Protein AF-A0AAU9LVL0-F1 (afdb_monomer_lite)

Foldseek 3Di:
DPPPPDDPPDDDPLVCVLPVVLVVVLVVLLVVLVVVLVVCVVQLEADPCSLVSLVVSLVSLVCSLPDPSLVVVPDPCNVVVVVVSVVSNVSSVVSNVSSVVSNVVSVVVVRHYD

pLDDT: mean 86.16, std 11.04, range [46.53, 96.75]

Sequence (114 aa):
MKECLGSPLQPSTPLQHALKEPCKSVGLSLGLTMRELGESIRNMKRCQAKVLKLESIKLELNLLSTSHKLRGIANVESLAIANFLFLLMEIVDKVEVLAKEVEELGEVAGFQSK

Secondary structure (DSSP, 8-state):
--TTS--TTSPPHHHHHHHHHHHHHHHHHHHHHHHHHHHHHHHTB--TTHHHHHHHHHHHHHHHHH-HHHHTT-STHHHHHHHHHHHHHHHHHHHHHHHHHHHHHHHHTTPBP-

Structure (mmCIF, N/CA/C/O backbone):
data_AF-A0AAU9LVL0-F1
#
_entry.id   AF-A0AAU9LVL0-F1
#
loop_
_atom_site.group_PDB
_atom_site.id
_atom_site.type_symbol
_atom_site.label_atom_id
_atom_site.label_alt_id
_atom_site.label_comp_id
_atom_site.label_asym_id
_atom_site.label_entity_id
_atom_site.label_seq_id
_atom_site.pdbx_PDB_ins_code
_atom_site.Cartn_x
_atom_site.Cartn_y
_atom_site.Cartn_z
_atom_site.occupancy
_atom_site.B_iso_or_equiv
_atom_site.auth_seq_id
_atom_site.auth_comp_id
_atom_site.auth_asym_id
_atom_site.auth_atom_id
_atom_site.pdbx_PDB_model_num
ATOM 1 N N . MET A 1 1 ? 37.318 -3.832 -20.538 1.00 46.53 1 MET A N 1
ATOM 2 C CA . MET A 1 1 ? 36.835 -4.796 -19.523 1.00 46.53 1 MET A CA 1
ATOM 3 C C . MET A 1 1 ? 35.820 -4.120 -18.583 1.00 46.53 1 MET A C 1
ATOM 5 O O . MET A 1 1 ? 36.068 -3.993 -17.394 1.00 46.53 1 MET A O 1
ATOM 9 N N . LYS A 1 2 ? 34.695 -3.620 -19.121 1.00 55.12 2 LYS A N 1
ATOM 10 C CA . LYS A 1 2 ? 33.594 -2.989 -18.350 1.00 55.12 2 LYS A CA 1
ATOM 11 C C . LYS A 1 2 ? 32.233 -3.671 -18.574 1.00 55.12 2 LYS A C 1
ATOM 13 O O . LYS A 1 2 ? 31.274 -3.338 -17.894 1.00 55.12 2 LYS A O 1
ATOM 18 N N . GLU A 1 3 ? 32.164 -4.630 -19.494 1.00 55.19 3 GLU A N 1
ATOM 19 C CA . GLU A 1 3 ? 30.917 -5.265 -19.948 1.00 55.19 3 GLU A CA 1
ATOM 20 C C . GLU A 1 3 ? 30.520 -6.509 -19.136 1.00 55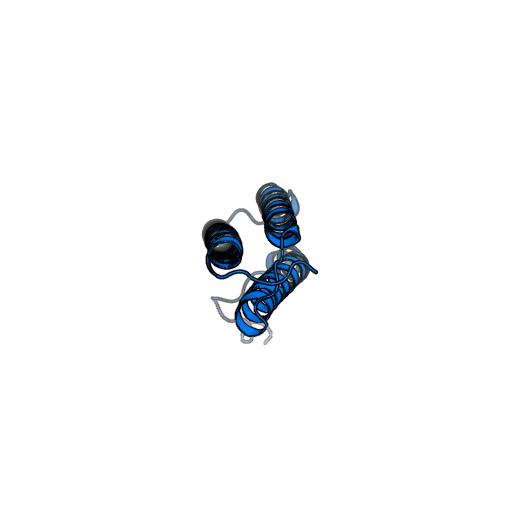.19 3 GLU A C 1
ATOM 22 O O . GLU A 1 3 ? 29.428 -7.026 -19.322 1.00 55.19 3 GLU A O 1
ATOM 27 N N . CYS A 1 4 ? 31.343 -6.962 -18.182 1.00 58.09 4 CYS A N 1
ATOM 28 C CA . CYS A 1 4 ? 31.071 -8.181 -17.402 1.00 58.09 4 CYS A CA 1
ATOM 29 C C . CYS A 1 4 ? 30.352 -7.944 -16.057 1.00 58.09 4 CYS A C 1
ATOM 31 O O . CYS A 1 4 ? 30.340 -8.843 -15.222 1.00 58.09 4 CYS A O 1
ATOM 33 N N . LEU A 1 5 ? 29.808 -6.749 -15.795 1.00 64.12 5 LEU A N 1
ATOM 34 C CA . LEU A 1 5 ? 29.227 -6.403 -14.482 1.00 64.12 5 LEU A CA 1
ATOM 35 C C . LEU A 1 5 ? 27.694 -6.298 -14.470 1.00 64.12 5 LEU A C 1
ATOM 37 O O . LEU A 1 5 ? 27.113 -6.149 -13.399 1.00 64.12 5 LEU A O 1
ATOM 41 N N . GLY A 1 6 ? 27.037 -6.362 -15.631 1.00 60.53 6 GLY A N 1
ATOM 42 C CA . GLY A 1 6 ? 25.581 -6.267 -15.732 1.00 60.53 6 GLY A CA 1
ATOM 43 C C . GLY A 1 6 ? 24.931 -7.642 -15.819 1.00 60.53 6 GLY A C 1
ATOM 44 O O . GLY A 1 6 ? 25.289 -8.436 -16.687 1.00 60.53 6 GLY A O 1
ATOM 45 N N . SER A 1 7 ? 23.954 -7.923 -14.953 1.00 70.25 7 SER A N 1
ATOM 46 C CA . SER A 1 7 ? 23.076 -9.078 -15.170 1.00 70.25 7 SER A CA 1
ATOM 47 C C . SER A 1 7 ? 22.241 -8.832 -16.435 1.00 70.25 7 SER A C 1
ATOM 49 O O . SER A 1 7 ? 21.711 -7.731 -16.584 1.00 70.25 7 SER A O 1
ATOM 51 N N . PRO A 1 8 ? 22.041 -9.831 -17.315 1.00 64.81 8 PRO A N 1
ATOM 52 C CA . PRO A 1 8 ? 21.106 -9.717 -18.440 1.00 64.81 8 PRO A CA 1
ATOM 53 C C . PRO A 1 8 ? 19.675 -9.357 -18.006 1.00 64.81 8 PRO A C 1
ATOM 55 O O . PRO A 1 8 ? 18.894 -8.858 -18.806 1.00 64.81 8 PRO A O 1
ATOM 58 N N . LEU A 1 9 ? 19.336 -9.615 -16.737 1.00 70.50 9 LEU A N 1
ATOM 59 C CA . LEU A 1 9 ? 18.041 -9.314 -16.120 1.00 70.50 9 LEU A CA 1
ATOM 60 C C . LEU A 1 9 ? 17.995 -7.931 -15.453 1.00 70.50 9 LEU A C 1
ATOM 62 O O . LEU A 1 9 ? 16.991 -7.579 -14.836 1.00 70.50 9 LEU A O 1
ATOM 66 N N . GLN A 1 10 ? 19.087 -7.166 -15.489 1.00 75.62 10 GLN A N 1
ATOM 67 C CA . GLN A 1 10 ? 19.155 -5.892 -14.791 1.00 75.62 10 GLN A CA 1
ATOM 68 C C . GLN A 1 10 ? 18.362 -4.830 -15.567 1.00 75.62 10 GLN A C 1
ATOM 70 O O . GLN A 1 10 ? 18.606 -4.654 -16.761 1.00 75.62 10 GLN A O 1
ATOM 75 N N . PRO A 1 11 ? 17.440 -4.100 -14.911 1.00 78.38 11 PRO A N 1
ATOM 76 C CA . PRO A 1 11 ? 16.681 -3.052 -15.578 1.00 78.38 11 PRO A CA 1
ATOM 77 C C . PRO A 1 11 ? 17.614 -1.953 -16.081 1.00 78.38 11 PRO A C 1
ATOM 79 O O . PRO A 1 11 ? 18.597 -1.607 -15.413 1.00 78.38 11 PRO A O 1
ATOM 82 N N . SER A 1 12 ? 17.283 -1.375 -17.231 1.00 84.00 12 SER A N 1
ATOM 83 C CA . 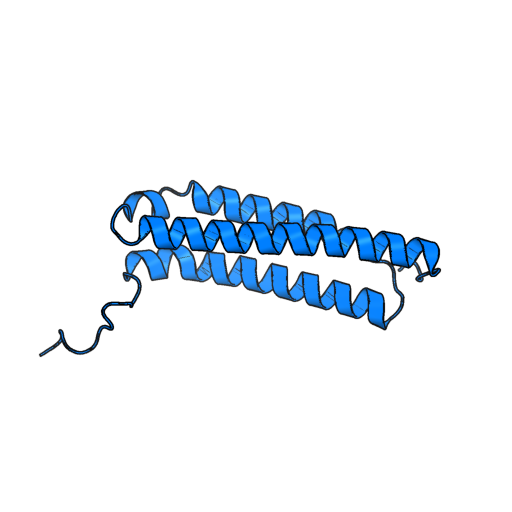SER A 1 12 ? 18.044 -0.290 -17.841 1.00 84.00 12 SER A CA 1
ATOM 84 C C . SER A 1 12 ? 18.176 0.909 -16.892 1.00 84.00 12 SER A C 1
ATOM 86 O O . SER A 1 12 ? 17.313 1.178 -16.050 1.00 84.00 12 SER A O 1
ATOM 88 N N . THR A 1 13 ? 19.272 1.666 -16.999 1.00 85.50 13 THR A N 1
ATOM 89 C CA . THR A 1 13 ? 19.473 2.852 -16.148 1.00 85.50 13 THR A CA 1
ATOM 90 C C . THR A 1 13 ? 18.346 3.889 -16.275 1.00 85.50 13 THR A C 1
ATOM 92 O O . THR A 1 13 ? 17.937 4.410 -15.232 1.00 85.50 13 THR A O 1
ATOM 95 N N . PRO A 1 14 ? 17.751 4.159 -17.461 1.00 84.56 14 PRO A N 1
ATOM 96 C CA . PRO A 1 14 ? 16.587 5.039 -17.557 1.00 84.56 14 PRO A CA 1
ATOM 97 C C . PRO A 1 14 ? 15.379 4.485 -16.800 1.00 84.56 14 PRO A C 1
ATOM 99 O O . PRO A 1 14 ? 14.687 5.247 -16.125 1.00 84.56 14 PRO A O 1
ATOM 102 N N . LEU A 1 15 ? 15.159 3.167 -16.849 1.00 84.56 15 LEU A N 1
ATOM 103 C CA . LEU A 1 15 ? 14.071 2.514 -16.129 1.00 84.56 15 LEU A CA 1
ATOM 104 C C . LEU A 1 15 ? 14.239 2.613 -14.616 1.00 84.56 15 LEU A C 1
ATOM 106 O O . LEU A 1 15 ? 13.298 2.979 -13.909 1.00 84.56 15 LEU A O 1
ATOM 110 N N . GLN A 1 16 ? 15.452 2.367 -14.120 1.00 85.94 16 GLN A N 1
ATOM 111 C CA . GLN A 1 16 ? 15.769 2.548 -12.706 1.00 85.94 16 GLN A CA 1
ATOM 112 C C . GLN A 1 16 ? 15.483 3.986 -12.258 1.00 85.94 16 GLN A C 1
ATOM 114 O O . GLN A 1 16 ? 14.832 4.191 -11.237 1.00 85.94 16 GLN A O 1
ATOM 119 N N . HIS A 1 17 ? 15.899 4.992 -13.033 1.00 86.31 17 HIS A N 1
ATOM 120 C CA . HIS A 1 17 ? 15.620 6.395 -12.717 1.00 86.31 17 HIS A CA 1
ATOM 121 C C . HIS A 1 17 ? 14.129 6.749 -12.786 1.00 86.31 17 HIS A C 1
ATOM 123 O O . HIS A 1 17 ? 13.656 7.536 -11.965 1.00 86.31 17 HIS A O 1
ATOM 129 N N . ALA A 1 18 ? 13.387 6.179 -13.737 1.00 86.62 18 ALA A N 1
ATOM 130 C CA . ALA A 1 18 ? 11.962 6.439 -13.901 1.00 86.62 18 ALA A CA 1
ATOM 131 C C . ALA A 1 18 ? 11.117 5.836 -12.769 1.00 86.62 18 ALA A C 1
ATOM 133 O O . ALA A 1 18 ? 10.142 6.459 -12.354 1.00 86.62 18 ALA A O 1
ATOM 134 N N . LEU A 1 19 ? 11.486 4.653 -12.264 1.00 87.75 19 LEU A N 1
ATOM 135 C CA . LEU A 1 19 ? 10.681 3.902 -11.297 1.00 87.75 19 LEU A CA 1
ATOM 136 C C . LEU A 1 19 ? 11.120 4.054 -9.840 1.00 87.75 19 LEU A C 1
ATOM 138 O O . LEU A 1 19 ? 10.281 3.879 -8.962 1.00 87.75 19 LEU A O 1
ATOM 142 N N . LYS A 1 20 ? 12.385 4.385 -9.553 1.00 89.38 20 LYS A N 1
ATOM 143 C CA . LYS A 1 20 ? 12.930 4.344 -8.183 1.00 89.38 20 LYS A CA 1
ATOM 144 C C . LYS A 1 20 ? 12.112 5.144 -7.169 1.00 89.38 20 LYS A C 1
ATOM 146 O O . LYS A 1 20 ? 11.662 4.577 -6.176 1.00 89.38 20 LYS A O 1
ATOM 151 N N . GLU A 1 21 ? 11.915 6.438 -7.407 1.00 90.88 21 GLU A N 1
ATOM 152 C CA . GLU A 1 21 ? 11.167 7.285 -6.468 1.00 90.88 21 GLU A CA 1
ATOM 153 C C . GLU A 1 21 ? 9.660 6.980 -6.465 1.00 90.88 21 GLU A C 1
ATOM 155 O O . GLU A 1 21 ? 9.116 6.812 -5.374 1.00 90.88 21 GLU A O 1
ATOM 160 N N . PRO A 1 22 ? 8.978 6.796 -7.617 1.00 89.25 22 PRO A N 1
ATOM 161 C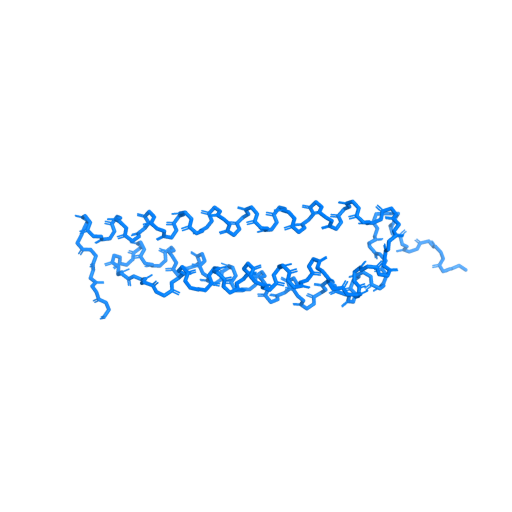 CA . PRO A 1 22 ? 7.573 6.386 -7.613 1.00 89.25 22 PRO A CA 1
ATOM 162 C C . PRO A 1 22 ? 7.317 5.072 -6.864 1.00 89.25 22 PRO A C 1
ATOM 164 O O . PRO A 1 22 ? 6.403 5.000 -6.049 1.00 89.25 22 PRO A O 1
ATOM 167 N N . CYS A 1 23 ? 8.158 4.052 -7.064 1.00 90.81 23 CYS A N 1
ATOM 168 C CA . CYS A 1 23 ? 8.022 2.773 -6.362 1.00 90.81 23 CYS A CA 1
ATOM 169 C C . CYS A 1 23 ? 8.271 2.920 -4.861 1.00 90.81 23 CYS A C 1
ATOM 171 O O . CYS A 1 23 ? 7.587 2.288 -4.060 1.00 90.81 23 CYS A O 1
ATOM 173 N N . LYS A 1 24 ? 9.235 3.760 -4.466 1.00 93.12 24 LYS A N 1
ATOM 174 C CA . LYS A 1 24 ? 9.505 4.045 -3.055 1.00 93.12 24 LYS A CA 1
ATOM 175 C C . LYS A 1 24 ? 8.332 4.775 -2.398 1.00 93.12 24 LYS A C 1
ATOM 177 O O . LYS A 1 24 ? 7.960 4.406 -1.288 1.00 93.12 24 LYS A O 1
ATOM 182 N N . SER A 1 25 ? 7.745 5.758 -3.085 1.00 92.38 25 SER A N 1
ATOM 183 C CA . SER A 1 25 ? 6.559 6.494 -2.626 1.00 92.38 25 SER A CA 1
ATOM 184 C C . SER A 1 25 ? 5.369 5.555 -2.437 1.00 92.38 25 SER A C 1
ATOM 186 O O . SER A 1 25 ? 4.886 5.383 -1.318 1.00 92.38 25 SER A O 1
ATOM 188 N N . VAL A 1 26 ? 4.964 4.865 -3.508 1.00 92.12 26 VAL A N 1
ATOM 189 C CA . VAL A 1 26 ? 3.826 3.936 -3.498 1.00 92.12 26 VAL A CA 1
ATOM 190 C C . VAL A 1 26 ? 4.034 2.824 -2.473 1.00 92.12 26 VAL A C 1
ATOM 192 O O . VAL A 1 26 ? 3.146 2.560 -1.667 1.00 92.12 26 VAL A O 1
ATOM 195 N N . GLY A 1 27 ? 5.216 2.201 -2.459 1.00 93.69 27 GLY A N 1
ATOM 196 C CA . GLY A 1 27 ? 5.533 1.115 -1.535 1.00 93.69 27 GLY A CA 1
ATOM 197 C C . GLY A 1 27 ? 5.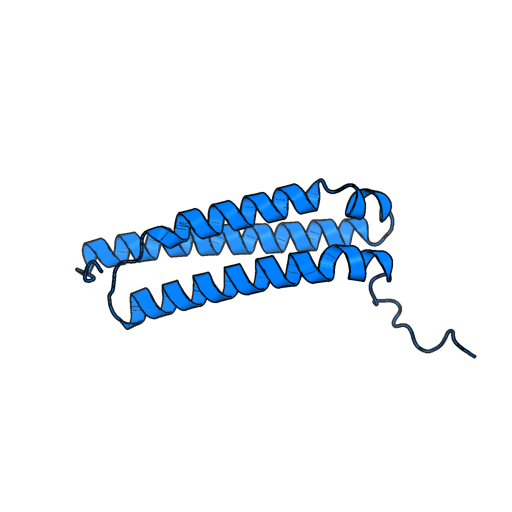499 1.549 -0.070 1.00 93.69 27 GLY A C 1
ATOM 198 O O . GLY A 1 27 ? 4.960 0.825 0.768 1.00 93.69 27 GLY A O 1
ATOM 199 N N . LEU A 1 28 ? 6.015 2.742 0.249 1.00 95.00 28 LEU A N 1
ATOM 200 C CA . LEU A 1 28 ? 5.948 3.295 1.602 1.00 95.00 28 LEU A CA 1
ATOM 201 C C . LEU A 1 28 ? 4.499 3.581 2.010 1.00 95.00 28 LEU A C 1
ATOM 203 O O . LEU A 1 28 ? 4.076 3.147 3.080 1.00 95.00 28 LEU A O 1
ATOM 207 N N . SER A 1 29 ? 3.734 4.265 1.160 1.00 94.00 29 SER A N 1
ATOM 208 C CA . SER A 1 29 ? 2.333 4.611 1.429 1.00 94.00 29 SER A CA 1
ATOM 209 C C . SER A 1 29 ? 1.457 3.369 1.605 1.00 94.00 29 SER A C 1
ATOM 211 O O . SER A 1 29 ? 0.649 3.299 2.536 1.00 94.00 29 SER A O 1
ATOM 213 N N . LEU A 1 30 ? 1.660 2.350 0.767 1.00 95.00 30 LEU A N 1
ATOM 214 C CA . LEU A 1 30 ? 0.969 1.069 0.864 1.00 95.00 30 LEU A CA 1
ATOM 215 C C . LEU A 1 30 ? 1.349 0.327 2.152 1.00 95.00 30 LEU A C 1
ATOM 217 O O . LEU A 1 30 ? 0.470 -0.087 2.906 1.00 95.00 30 LEU A O 1
ATOM 221 N N . GLY A 1 31 ? 2.647 0.220 2.453 1.00 95.31 31 GLY A N 1
ATOM 222 C CA . GLY A 1 31 ? 3.134 -0.442 3.664 1.00 95.31 31 GLY A CA 1
ATOM 223 C C . GLY A 1 31 ? 2.654 0.233 4.952 1.00 95.31 31 GLY A C 1
ATOM 224 O O . GLY A 1 31 ? 2.278 -0.449 5.906 1.00 95.31 31 GLY A O 1
ATOM 225 N N . LEU A 1 32 ? 2.611 1.570 4.980 1.00 94.38 32 LEU A N 1
ATOM 226 C CA . LEU A 1 32 ? 2.031 2.333 6.088 1.00 94.38 32 LEU A CA 1
ATOM 227 C C . LEU A 1 32 ? 0.529 2.079 6.219 1.00 94.38 32 LEU A C 1
ATOM 229 O O . LEU A 1 32 ? 0.056 1.843 7.326 1.00 94.38 32 LEU A O 1
ATOM 233 N N . THR A 1 33 ? -0.209 2.058 5.109 1.00 94.00 33 THR A N 1
ATOM 234 C CA . THR A 1 33 ? -1.651 1.772 5.129 1.00 94.00 33 THR A CA 1
ATOM 235 C C . THR A 1 33 ? -1.936 0.373 5.674 1.00 94.00 33 THR A C 1
ATOM 237 O O . THR A 1 33 ? -2.759 0.222 6.574 1.00 94.00 33 THR A O 1
ATOM 240 N N . MET A 1 34 ? -1.209 -0.648 5.211 1.00 95.06 34 MET A N 1
ATOM 241 C CA . MET A 1 34 ? -1.345 -2.018 5.722 1.00 95.06 34 MET A CA 1
ATOM 242 C C . MET A 1 34 ? -0.987 -2.119 7.211 1.00 95.06 34 MET A C 1
ATOM 244 O O . MET A 1 34 ? -1.678 -2.801 7.968 1.00 95.06 34 MET A O 1
ATOM 248 N N . ARG A 1 35 ? 0.060 -1.412 7.659 1.00 94.62 35 ARG A N 1
ATOM 249 C CA . ARG A 1 35 ? 0.414 -1.327 9.084 1.00 94.62 35 ARG A CA 1
ATOM 250 C C . ARG A 1 35 ? -0.717 -0.706 9.900 1.00 94.62 35 ARG A C 1
ATOM 252 O O . ARG A 1 35 ? -1.091 -1.269 10.923 1.00 94.62 35 ARG A O 1
ATOM 259 N N . GLU A 1 36 ? -1.264 0.422 9.453 1.00 92.94 36 GLU A N 1
ATOM 260 C CA . GLU A 1 36 ? -2.371 1.110 10.127 1.00 92.94 36 GLU A CA 1
ATOM 261 C C . GLU A 1 36 ? -3.631 0.236 10.206 1.00 92.94 36 GLU A C 1
ATOM 263 O O . GLU A 1 36 ? -4.316 0.255 11.229 1.00 92.94 36 GLU A O 1
ATOM 268 N N . LEU A 1 37 ? -3.932 -0.549 9.164 1.00 93.88 37 LEU A N 1
ATOM 269 C CA . LEU A 1 37 ? -5.017 -1.537 9.189 1.00 93.88 37 LEU A CA 1
ATOM 270 C C . LEU A 1 37 ? -4.753 -2.627 10.235 1.00 93.88 37 LEU A C 1
ATOM 272 O O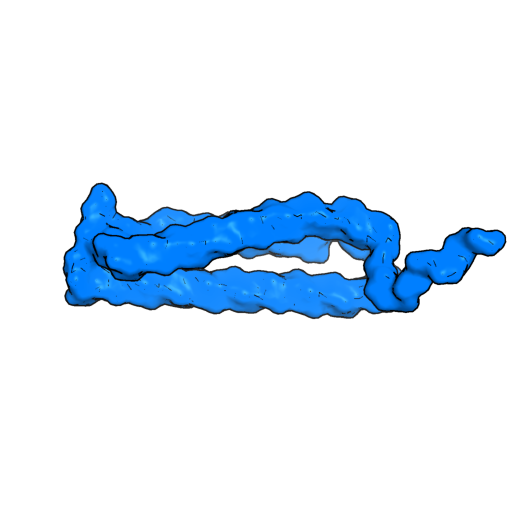 . LEU A 1 37 ? -5.609 -2.897 11.074 1.00 93.88 37 LEU A O 1
ATOM 276 N N . GLY A 1 38 ? -3.548 -3.201 10.258 1.00 94.25 38 GLY A N 1
ATOM 277 C CA . GLY A 1 38 ? -3.169 -4.184 11.277 1.00 94.25 38 GLY A CA 1
ATOM 278 C C . GLY A 1 38 ? -3.253 -3.627 12.703 1.00 94.25 38 GLY A C 1
ATOM 279 O O . GLY A 1 38 ? -3.719 -4.307 13.615 1.00 94.25 38 GLY A O 1
ATOM 280 N N . GLU A 1 39 ? -2.854 -2.370 12.909 1.00 93.88 39 GLU A N 1
ATOM 281 C CA . GLU A 1 39 ? -2.974 -1.683 14.199 1.00 93.88 39 GLU A CA 1
ATOM 282 C C . GLU A 1 39 ? -4.424 -1.368 14.576 1.00 93.88 39 GLU A C 1
ATOM 284 O O . GLU A 1 39 ? -4.769 -1.444 15.754 1.00 93.88 39 GLU A O 1
ATOM 289 N N . SER A 1 40 ? -5.273 -1.034 13.602 1.00 92.81 40 SER A N 1
ATOM 290 C CA . SER A 1 40 ? -6.714 -0.836 13.796 1.00 92.81 40 SER A CA 1
ATOM 291 C C . SER A 1 40 ? -7.366 -2.097 14.351 1.00 92.81 40 SER A C 1
ATOM 293 O O . SER A 1 40 ? -8.008 -2.029 15.397 1.00 92.81 40 SER A O 1
ATOM 295 N N . ILE A 1 41 ? -7.104 -3.246 13.720 1.00 94.69 41 ILE A N 1
ATOM 296 C CA . ILE A 1 41 ? -7.592 -4.554 14.170 1.00 94.69 41 ILE A CA 1
ATOM 297 C C . ILE A 1 41 ? -7.026 -4.880 15.555 1.00 94.69 41 ILE A C 1
ATOM 299 O O . ILE A 1 41 ? -7.779 -5.149 16.487 1.00 94.69 41 ILE A O 1
ATOM 303 N N . ARG A 1 42 ? -5.695 -4.813 15.716 1.00 95.81 42 ARG A N 1
ATOM 304 C CA . ARG A 1 42 ? -5.010 -5.185 16.966 1.00 95.81 42 ARG A CA 1
ATOM 305 C C . ARG A 1 42 ? -5.501 -4.381 18.166 1.00 95.81 42 ARG A C 1
ATOM 307 O O . ARG A 1 42 ? -5.599 -4.921 19.261 1.00 95.81 42 ARG A O 1
ATOM 314 N N . ASN A 1 43 ? -5.759 -3.092 17.968 1.00 95.06 43 ASN A N 1
ATOM 315 C CA . ASN A 1 43 ? -6.177 -2.192 19.037 1.00 95.06 43 ASN A CA 1
ATOM 316 C C . ASN A 1 43 ? -7.702 -2.017 19.110 1.00 95.06 43 ASN A C 1
ATOM 318 O O . ASN A 1 43 ? -8.156 -1.247 19.953 1.00 95.06 43 ASN A O 1
ATOM 322 N N . MET A 1 44 ? -8.468 -2.669 18.226 1.00 94.62 44 MET A N 1
ATOM 323 C CA . MET A 1 44 ? -9.921 -2.513 18.090 1.00 94.62 44 MET A CA 1
ATOM 324 C C . MET A 1 44 ? -10.351 -1.040 17.975 1.00 94.62 44 MET A C 1
ATOM 326 O O . MET A 1 44 ? -11.237 -0.567 18.689 1.00 94.62 44 MET A O 1
ATOM 330 N N . LYS A 1 45 ? -9.684 -0.285 17.093 1.00 92.88 45 LYS A N 1
ATOM 331 C CA . LYS A 1 45 ? -9.949 1.146 16.850 1.00 92.88 45 LYS A CA 1
ATOM 332 C C . LYS A 1 45 ? -10.353 1.389 15.407 1.00 92.88 45 LYS A C 1
ATOM 334 O O . LYS A 1 45 ? -9.673 0.906 14.506 1.00 92.88 45 LYS A O 1
ATOM 339 N N . ARG A 1 46 ? -11.401 2.183 15.182 1.00 86.50 46 ARG A N 1
ATOM 340 C CA . ARG A 1 46 ? -11.886 2.535 13.838 1.00 86.50 46 ARG A CA 1
ATOM 341 C C . ARG A 1 46 ? -10.912 3.413 13.080 1.00 86.50 46 ARG A C 1
ATOM 343 O O . ARG A 1 46 ? -10.124 4.167 13.659 1.00 86.50 46 ARG A O 1
ATOM 350 N N . CYS A 1 47 ? -10.987 3.321 11.757 1.00 77.88 47 CYS A N 1
ATOM 351 C CA . CYS A 1 47 ? -9.934 3.825 10.909 1.00 77.88 47 CYS A CA 1
ATOM 352 C C . CYS A 1 47 ? -10.463 4.221 9.514 1.00 77.88 47 CYS A C 1
ATOM 354 O O . CYS A 1 47 ? -10.002 3.702 8.513 1.00 77.88 47 CYS A O 1
ATOM 356 N N . GLN A 1 48 ? -11.297 5.259 9.423 1.00 72.50 48 GLN A N 1
ATOM 357 C CA . GLN A 1 48 ? -11.954 5.652 8.159 1.00 72.50 48 GLN A CA 1
ATOM 358 C C . GLN A 1 48 ? -11.032 6.210 7.053 1.00 72.50 48 GLN A C 1
ATOM 360 O O . GLN A 1 48 ? -11.273 6.002 5.869 1.00 72.50 48 GLN A O 1
ATOM 365 N N . ALA A 1 49 ? -9.928 6.885 7.391 1.00 76.44 49 ALA A N 1
ATOM 366 C CA . ALA A 1 49 ? -9.094 7.580 6.394 1.00 76.44 49 ALA A CA 1
ATOM 367 C C . ALA A 1 49 ? -8.277 6.676 5.429 1.00 76.44 49 ALA A C 1
ATOM 369 O O . ALA A 1 49 ? -7.494 7.202 4.641 1.00 76.44 49 ALA A O 1
ATOM 370 N N . LYS A 1 50 ? -8.378 5.336 5.497 1.00 77.00 50 LYS A N 1
ATOM 371 C CA . LYS A 1 50 ? -7.499 4.424 4.721 1.00 77.00 50 LYS A CA 1
ATOM 372 C C . LYS A 1 50 ? -7.959 4.248 3.284 1.00 77.00 50 LYS A C 1
ATOM 374 O O . LYS A 1 50 ? -7.106 4.190 2.407 1.00 77.00 50 LYS A O 1
ATOM 379 N N . VAL A 1 51 ? -9.268 4.222 3.036 1.00 79.25 51 VAL A N 1
ATOM 380 C CA . VAL A 1 51 ? -9.808 4.080 1.673 1.00 79.25 51 VAL A CA 1
ATOM 381 C C . VAL A 1 51 ? -9.346 5.250 0.795 1.00 79.25 51 VAL A C 1
ATOM 383 O O . VAL A 1 51 ? -8.785 5.029 -0.272 1.00 79.25 51 VAL A O 1
ATOM 386 N N . LEU A 1 52 ? -9.409 6.481 1.317 1.00 79.25 52 LEU A N 1
ATOM 387 C CA . LEU A 1 52 ? -8.919 7.684 0.625 1.00 79.25 52 LEU A CA 1
ATOM 388 C C . LEU A 1 52 ? -7.410 7.634 0.315 1.00 79.25 52 LEU A C 1
ATOM 390 O O . LEU A 1 52 ? -6.969 8.091 -0.739 1.00 79.25 52 LEU A O 1
ATOM 394 N N . LYS A 1 53 ? -6.593 7.063 1.215 1.00 88.38 53 LYS A N 1
ATOM 395 C CA . LYS A 1 53 ? -5.150 6.880 0.964 1.00 88.38 53 LYS A CA 1
ATOM 396 C C . LYS A 1 53 ? -4.902 5.903 -0.188 1.00 88.38 53 LYS A C 1
ATOM 398 O O . LYS A 1 53 ? -4.005 6.135 -0.992 1.00 88.38 53 LYS A O 1
ATOM 403 N N . LE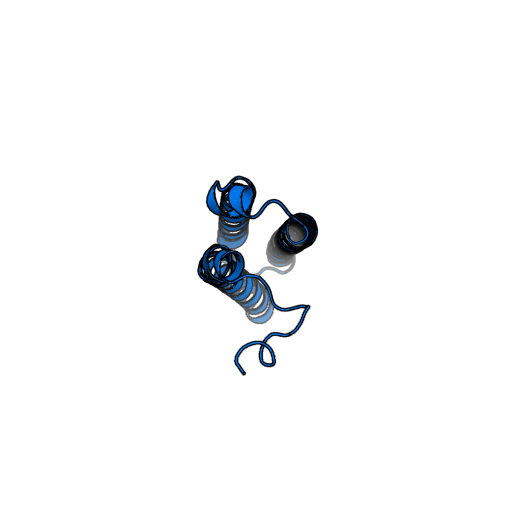U A 1 54 ? -5.692 4.835 -0.281 1.00 91.69 54 LEU A N 1
ATOM 404 C CA . LEU A 1 54 ? -5.567 3.831 -1.341 1.00 91.69 54 LEU A CA 1
ATOM 405 C C . LEU A 1 54 ? -6.017 4.386 -2.696 1.00 91.69 54 LEU A C 1
ATOM 407 O O . LEU A 1 54 ? -5.332 4.158 -3.690 1.00 91.69 54 LEU A O 1
ATOM 411 N N . GLU A 1 55 ? -7.074 5.201 -2.734 1.00 90.94 55 GLU A N 1
ATOM 412 C CA . GLU A 1 55 ? -7.477 5.939 -3.940 1.00 90.94 55 GLU A CA 1
ATOM 413 C C . GLU A 1 55 ? -6.359 6.864 -4.448 1.00 90.94 55 GLU A C 1
ATOM 415 O O . GLU A 1 55 ? -6.057 6.873 -5.643 1.00 90.94 55 GLU A O 1
ATOM 420 N N . SER A 1 56 ? -5.676 7.581 -3.547 1.00 91.94 56 SER A N 1
ATOM 421 C CA . SER A 1 56 ? -4.513 8.406 -3.909 1.00 91.94 56 SER A CA 1
ATOM 422 C C . SER A 1 56 ? -3.390 7.571 -4.531 1.00 91.94 56 SER A C 1
ATOM 424 O O . SER A 1 56 ? -2.834 7.950 -5.561 1.00 91.94 56 SER A O 1
ATOM 426 N N . ILE A 1 57 ? -3.086 6.403 -3.953 1.00 92.94 57 ILE A N 1
ATOM 427 C CA . ILE A 1 57 ? -2.065 5.493 -4.492 1.00 92.94 57 ILE A CA 1
ATOM 428 C C . ILE A 1 57 ? -2.458 5.000 -5.895 1.00 92.94 57 ILE A C 1
ATOM 430 O O . ILE A 1 57 ? -1.609 4.955 -6.789 1.00 92.94 57 ILE A O 1
ATOM 434 N N . LYS A 1 58 ? -3.736 4.669 -6.129 1.00 93.75 58 LYS A N 1
ATOM 435 C CA . LYS A 1 58 ? -4.227 4.287 -7.465 1.00 93.75 58 LYS A CA 1
ATOM 436 C C . LYS A 1 58 ? -4.031 5.405 -8.483 1.00 93.75 58 LYS A C 1
ATOM 438 O O . LYS A 1 58 ? -3.588 5.139 -9.600 1.00 93.75 58 LYS A O 1
ATOM 443 N N . LEU A 1 59 ? -4.335 6.648 -8.109 1.00 91.81 59 LEU A N 1
ATOM 444 C CA . LEU A 1 59 ? -4.123 7.810 -8.974 1.00 91.81 59 LEU A CA 1
ATOM 445 C C . LEU A 1 59 ? -2.638 7.994 -9.312 1.00 91.81 59 LEU A C 1
ATOM 447 O O . LEU A 1 59 ? -2.309 8.184 -10.482 1.00 91.81 59 LEU A O 1
ATOM 451 N N . GLU A 1 60 ? -1.739 7.868 -8.332 1.00 91.94 60 GLU A N 1
ATOM 452 C CA . GLU A 1 60 ? -0.289 7.924 -8.566 1.00 91.94 60 GLU A CA 1
ATOM 453 C C . GLU A 1 60 ? 0.182 6.839 -9.546 1.00 91.94 60 GLU A C 1
ATOM 455 O O . GLU A 1 60 ? 0.929 7.132 -10.483 1.00 91.94 60 GLU A O 1
ATOM 460 N N . LEU A 1 61 ? -0.289 5.598 -9.387 1.00 91.56 61 LEU A N 1
ATOM 461 C CA . LEU A 1 61 ? 0.039 4.492 -10.292 1.00 91.56 61 LEU A CA 1
ATOM 462 C C . LEU A 1 61 ? -0.513 4.708 -11.708 1.00 91.56 61 LEU A C 1
ATOM 464 O O . LEU A 1 61 ? 0.190 4.450 -12.687 1.00 91.56 61 LEU A O 1
ATOM 468 N N . ASN A 1 62 ? -1.729 5.242 -11.837 1.00 91.38 62 ASN A N 1
ATOM 469 C CA . ASN A 1 62 ? -2.317 5.593 -13.131 1.00 91.38 62 ASN A CA 1
ATOM 470 C C . ASN A 1 62 ? -1.516 6.696 -13.840 1.00 91.38 62 ASN A C 1
ATOM 472 O O . ASN A 1 62 ? -1.208 6.580 -15.031 1.00 91.38 62 ASN A O 1
ATOM 476 N N . LEU A 1 63 ? -1.106 7.739 -13.114 1.00 90.44 63 LEU A N 1
ATOM 477 C CA . LEU A 1 63 ? -0.239 8.795 -13.646 1.00 90.44 63 LEU A CA 1
ATOM 478 C C . LEU A 1 63 ? 1.133 8.252 -14.058 1.00 90.44 63 LEU A C 1
ATOM 480 O O . LEU A 1 63 ? 1.676 8.645 -15.091 1.00 90.44 63 LEU A O 1
ATOM 484 N N . LEU A 1 64 ? 1.681 7.311 -13.288 1.00 88.38 64 LEU A N 1
ATOM 485 C CA . LEU A 1 64 ? 2.926 6.640 -13.636 1.00 88.38 64 LEU A CA 1
ATOM 486 C C . LEU A 1 64 ? 2.763 5.827 -14.928 1.00 88.38 64 LEU A C 1
ATOM 488 O O . LEU A 1 64 ? 3.574 5.979 -15.836 1.00 88.38 64 LEU A O 1
ATOM 492 N N . SER A 1 65 ? 1.685 5.050 -15.066 1.00 86.69 65 SER A N 1
ATOM 493 C CA . SER A 1 65 ? 1.429 4.214 -16.251 1.00 86.69 65 SER A CA 1
ATOM 494 C C . SER A 1 65 ? 1.334 5.007 -17.563 1.00 86.69 65 SER A C 1
ATOM 496 O O . SER A 1 65 ? 1.719 4.516 -18.623 1.00 86.69 65 SER A O 1
ATOM 498 N N . THR A 1 66 ? 0.877 6.260 -17.494 1.00 86.25 66 THR A N 1
ATOM 499 C CA . THR A 1 66 ? 0.718 7.146 -18.659 1.00 86.25 66 THR A CA 1
ATOM 500 C C . THR A 1 66 ? 1.914 8.080 -18.876 1.00 86.25 66 THR A C 1
ATOM 502 O O . THR A 1 66 ? 1.965 8.807 -19.874 1.00 86.25 66 THR A O 1
ATOM 505 N N . SER A 1 67 ? 2.905 8.044 -17.980 1.00 85.62 67 SER A N 1
ATOM 506 C CA . SER A 1 67 ? 4.062 8.936 -17.980 1.00 85.62 67 SER A CA 1
ATOM 507 C C . SER A 1 67 ? 4.899 8.826 -19.256 1.00 85.62 67 SER A C 1
ATOM 509 O O . SER A 1 67 ? 5.316 7.745 -19.682 1.00 85.62 67 SER A O 1
ATOM 511 N N . HIS A 1 68 ? 5.256 9.981 -19.821 1.00 79.25 68 HIS A N 1
ATOM 512 C CA . HIS A 1 68 ? 6.190 10.078 -20.947 1.00 79.25 68 HIS A CA 1
ATOM 513 C C . HIS A 1 68 ? 7.564 9.462 -20.626 1.00 79.25 68 HIS A C 1
ATOM 515 O O . HIS A 1 68 ? 8.217 8.938 -21.528 1.00 79.25 68 HIS A O 1
ATOM 521 N N . LYS A 1 69 ? 7.975 9.465 -19.345 1.00 77.56 69 LYS A N 1
ATOM 522 C CA . LYS A 1 69 ? 9.230 8.845 -18.885 1.00 77.56 69 LYS A CA 1
ATOM 523 C C . LYS A 1 69 ? 9.241 7.334 -19.110 1.00 77.56 69 LYS A C 1
ATOM 525 O O . LYS A 1 69 ? 10.299 6.785 -19.372 1.00 77.56 69 LYS A O 1
ATOM 530 N N . LEU A 1 70 ? 8.079 6.682 -19.024 1.00 78.56 70 LEU A N 1
ATOM 531 C CA . LEU A 1 70 ? 7.922 5.242 -19.251 1.00 78.56 70 LEU A CA 1
ATOM 532 C C . LEU A 1 70 ? 7.645 4.925 -20.723 1.00 78.56 70 LEU A C 1
ATOM 534 O O . LEU A 1 70 ? 8.160 3.938 -21.241 1.00 78.56 70 LEU A O 1
ATOM 538 N N . ARG A 1 71 ? 6.926 5.805 -21.434 1.00 71.88 71 ARG A N 1
ATOM 539 C CA . ARG A 1 71 ? 6.674 5.676 -22.880 1.00 71.88 71 ARG A CA 1
ATOM 540 C C . ARG A 1 71 ? 7.962 5.666 -23.716 1.00 71.88 71 ARG A C 1
ATOM 542 O O . ARG A 1 71 ? 8.015 4.981 -24.729 1.00 71.88 71 ARG A O 1
ATOM 549 N N . GLY A 1 72 ? 8.995 6.400 -23.296 1.00 66.38 72 GLY A N 1
ATOM 550 C CA . GLY A 1 72 ? 10.300 6.425 -23.972 1.00 66.38 72 GLY A CA 1
ATOM 551 C C . GLY A 1 72 ? 11.147 5.155 -23.797 1.00 66.38 72 GLY A C 1
ATOM 552 O O . GLY A 1 72 ? 12.128 4.988 -24.510 1.00 66.38 72 GLY A O 1
ATOM 553 N N . ILE A 1 73 ? 10.766 4.256 -22.880 1.00 70.56 73 ILE A N 1
ATOM 554 C CA . ILE A 1 73 ? 11.477 3.001 -22.552 1.00 70.56 73 ILE A CA 1
ATOM 555 C C . ILE A 1 73 ? 10.851 1.822 -23.339 1.00 70.56 73 ILE A C 1
ATOM 557 O O . ILE A 1 73 ? 11.002 0.652 -22.998 1.00 70.56 73 ILE A O 1
ATOM 561 N N . ALA A 1 74 ? 10.102 2.135 -24.406 1.00 58.25 74 ALA A N 1
ATOM 562 C CA . ALA A 1 74 ? 9.309 1.198 -25.194 1.00 58.25 74 ALA A CA 1
ATOM 563 C C . ALA A 1 74 ? 10.172 0.171 -25.958 1.00 58.25 74 ALA A C 1
ATOM 565 O O . ALA A 1 74 ? 10.518 0.385 -27.115 1.00 58.25 74 ALA A O 1
ATOM 566 N N . ASN A 1 75 ? 10.549 -0.927 -25.301 1.00 71.75 75 ASN A N 1
ATOM 567 C CA . ASN A 1 75 ? 11.170 -2.118 -25.893 1.00 71.75 75 ASN A CA 1
ATOM 568 C C . ASN A 1 75 ? 10.900 -3.343 -24.985 1.00 71.75 75 ASN A C 1
ATOM 570 O O . ASN A 1 75 ? 9.886 -3.357 -24.294 1.00 71.75 75 ASN A O 1
ATOM 574 N N . VAL A 1 76 ? 11.764 -4.371 -24.954 1.00 67.00 76 VAL A N 1
ATOM 575 C CA . VAL A 1 76 ? 11.604 -5.630 -24.173 1.00 67.00 76 VAL A CA 1
ATOM 576 C C . VAL A 1 76 ? 11.148 -5.414 -22.712 1.00 67.00 76 VAL A C 1
ATOM 578 O O . VAL A 1 76 ? 10.437 -6.244 -22.151 1.00 67.00 76 VAL A O 1
ATOM 581 N N . GLU A 1 77 ? 11.484 -4.274 -22.105 1.00 77.81 77 GLU A N 1
ATOM 582 C CA . GLU A 1 77 ? 11.110 -3.922 -20.729 1.00 77.81 77 GLU A CA 1
ATOM 583 C C . GLU A 1 77 ? 9.643 -3.479 -20.565 1.00 77.81 77 GLU A C 1
ATOM 585 O O . GLU A 1 77 ? 9.111 -3.530 -19.459 1.00 77.81 77 GLU A O 1
ATOM 590 N N . SER A 1 78 ? 8.946 -3.079 -21.635 1.00 81.44 78 SER A N 1
ATOM 591 C CA . SER A 1 78 ? 7.570 -2.555 -21.559 1.00 81.44 78 SER A CA 1
ATOM 592 C C . SER A 1 78 ? 6.574 -3.555 -20.998 1.00 81.44 78 SER A C 1
ATOM 594 O O . SER A 1 78 ? 5.718 -3.181 -20.199 1.00 81.44 78 SER A O 1
ATOM 596 N N . LEU A 1 79 ? 6.701 -4.827 -21.377 1.00 84.00 79 LEU A N 1
ATOM 597 C CA . LEU A 1 79 ? 5.847 -5.880 -20.838 1.00 84.00 79 LEU A CA 1
ATOM 598 C C . LEU A 1 79 ? 6.114 -6.091 -19.343 1.00 84.00 79 LEU A C 1
ATOM 600 O O . LEU A 1 79 ? 5.172 -6.202 -18.564 1.00 84.00 79 LEU A O 1
ATOM 604 N N . ALA A 1 80 ? 7.386 -6.095 -18.934 1.00 84.69 80 ALA A N 1
ATOM 605 C CA . ALA A 1 80 ? 7.765 -6.240 -17.530 1.00 84.69 80 ALA A CA 1
ATOM 606 C C . ALA A 1 80 ? 7.237 -5.072 -16.681 1.00 84.69 80 ALA A C 1
ATOM 608 O O . ALA A 1 80 ? 6.703 -5.289 -15.596 1.00 84.69 80 ALA A O 1
ATOM 609 N N . ILE A 1 81 ? 7.322 -3.847 -17.204 1.00 86.69 81 ILE A N 1
ATOM 610 C CA . ILE A 1 81 ? 6.782 -2.633 -16.582 1.00 86.69 81 ILE A CA 1
ATOM 611 C C . ILE A 1 81 ? 5.263 -2.715 -16.449 1.00 86.69 81 ILE A C 1
ATOM 613 O O . ILE A 1 81 ? 4.734 -2.480 -15.365 1.00 86.69 81 ILE A O 1
ATOM 617 N N . ALA A 1 82 ? 4.560 -3.041 -17.537 1.00 87.25 82 ALA A N 1
ATOM 618 C CA . ALA A 1 82 ? 3.106 -3.137 -17.536 1.00 87.25 82 ALA A CA 1
ATOM 619 C C . ALA A 1 82 ? 2.629 -4.196 -16.534 1.00 87.25 82 ALA A C 1
ATOM 621 O O . ALA A 1 82 ? 1.744 -3.920 -15.729 1.00 87.25 82 ALA A O 1
ATOM 622 N N . ASN A 1 83 ? 3.273 -5.367 -16.524 1.00 89.81 83 ASN A N 1
ATOM 623 C CA . ASN A 1 83 ? 2.980 -6.428 -15.567 1.00 89.81 83 ASN A CA 1
ATOM 624 C C . ASN A 1 83 ? 3.251 -5.987 -14.121 1.00 89.81 83 ASN A C 1
ATOM 626 O O . ASN A 1 83 ? 2.434 -6.221 -13.238 1.00 89.81 83 ASN A O 1
ATOM 630 N N . PHE A 1 84 ? 4.367 -5.301 -13.869 1.00 89.56 84 PHE A N 1
ATOM 631 C CA . PHE A 1 84 ? 4.695 -4.787 -12.541 1.00 89.56 84 PHE A CA 1
ATOM 632 C C . PHE A 1 84 ? 3.668 -3.763 -12.033 1.00 89.56 84 PHE A C 1
ATOM 634 O O . PHE A 1 84 ? 3.199 -3.877 -10.901 1.00 89.56 84 PHE A O 1
ATOM 641 N N . LEU A 1 85 ? 3.285 -2.788 -12.864 1.00 91.19 85 LEU A N 1
ATOM 642 C CA . LEU A 1 85 ? 2.274 -1.788 -12.504 1.00 91.19 85 LEU A CA 1
ATOM 643 C C . LEU A 1 85 ? 0.895 -2.422 -12.302 1.00 91.19 85 LEU A C 1
ATOM 645 O O . LEU A 1 85 ? 0.195 -2.048 -11.364 1.00 91.19 85 LEU A O 1
ATOM 649 N N . PHE A 1 86 ? 0.532 -3.400 -13.137 1.00 91.94 86 PHE A N 1
ATOM 650 C CA . PHE A 1 86 ? -0.704 -4.165 -12.990 1.00 91.94 86 PHE A CA 1
ATOM 651 C C . PHE A 1 86 ? -0.752 -4.904 -11.648 1.00 91.94 86 PHE A C 1
ATOM 653 O O . PHE A 1 86 ? -1.720 -4.760 -10.909 1.00 91.94 86 PHE A O 1
ATOM 660 N N . LEU A 1 87 ? 0.319 -5.619 -11.286 1.00 95.12 87 LEU A N 1
ATOM 661 C CA . LEU A 1 87 ? 0.410 -6.317 -10.001 1.00 95.12 87 LEU A CA 1
ATOM 662 C C . LEU A 1 87 ? 0.350 -5.350 -8.812 1.00 95.12 87 LEU A C 1
ATOM 664 O O . LEU A 1 87 ? -0.319 -5.636 -7.823 1.00 95.12 87 LEU A O 1
ATOM 668 N N . LEU A 1 88 ? 1.013 -4.190 -8.892 1.00 94.25 88 LEU A N 1
ATOM 669 C CA . LEU A 1 88 ? 0.903 -3.167 -7.847 1.00 94.25 88 LEU A CA 1
ATOM 670 C C . LEU A 1 88 ? -0.527 -2.642 -7.707 1.00 94.25 88 LEU A C 1
ATOM 672 O O . LEU A 1 88 ? -1.002 -2.484 -6.585 1.00 94.25 88 LEU A O 1
ATOM 676 N N . MET A 1 89 ? -1.213 -2.393 -8.822 1.00 94.69 89 MET A N 1
ATOM 677 C CA . MET A 1 89 ? -2.606 -1.954 -8.810 1.00 94.69 89 MET A CA 1
ATOM 678 C C . MET A 1 89 ? -3.522 -3.022 -8.202 1.00 94.69 89 MET A C 1
ATOM 680 O O . MET A 1 89 ? -4.315 -2.698 -7.324 1.00 94.69 89 MET A O 1
ATOM 684 N N . GLU A 1 90 ? -3.322 -4.295 -8.553 1.00 96.00 90 GLU A N 1
ATOM 685 C CA . GLU A 1 90 ? -4.060 -5.421 -7.974 1.00 96.00 90 GLU A CA 1
ATOM 686 C C . GLU A 1 90 ? -3.842 -5.536 -6.453 1.00 96.00 90 GLU A C 1
ATOM 688 O O . GLU A 1 90 ? -4.776 -5.812 -5.699 1.00 96.00 90 GLU A O 1
ATOM 693 N N . ILE A 1 91 ? -2.617 -5.301 -5.967 1.00 96.25 91 ILE A N 1
ATOM 694 C CA . ILE A 1 91 ? -2.344 -5.270 -4.524 1.00 96.25 91 ILE A CA 1
ATOM 695 C C . ILE A 1 91 ? -3.113 -4.123 -3.863 1.00 96.25 91 ILE A C 1
ATOM 697 O O . ILE A 1 91 ? -3.721 -4.328 -2.814 1.00 96.25 91 ILE A O 1
ATOM 701 N N . VAL A 1 92 ? -3.109 -2.929 -4.459 1.00 95.62 92 VAL A N 1
ATOM 702 C CA . VAL A 1 92 ? -3.842 -1.774 -3.919 1.00 95.62 92 VAL A CA 1
ATOM 703 C C . VAL A 1 92 ? -5.348 -2.047 -3.893 1.00 95.62 92 VAL A C 1
ATOM 705 O O . VAL A 1 92 ? -5.982 -1.760 -2.880 1.00 95.62 92 VAL A O 1
ATOM 708 N N . ASP A 1 93 ? -5.905 -2.669 -4.937 1.00 95.38 93 ASP A N 1
ATOM 709 C CA . ASP A 1 93 ? -7.308 -3.101 -4.982 1.00 95.38 93 ASP A CA 1
ATOM 710 C C . ASP A 1 93 ? -7.638 -4.067 -3.837 1.00 95.38 93 ASP A C 1
ATOM 712 O O . ASP A 1 93 ? -8.610 -3.868 -3.107 1.00 95.38 93 ASP A O 1
ATOM 716 N N . LYS A 1 94 ? -6.798 -5.086 -3.625 1.00 96.75 94 LYS A N 1
ATOM 717 C CA . LYS A 1 94 ? -6.981 -6.060 -2.536 1.00 96.75 94 LYS A CA 1
ATOM 718 C C . LYS A 1 94 ? -6.882 -5.412 -1.157 1.00 96.75 94 LYS A C 1
ATOM 720 O O . LYS A 1 94 ? -7.660 -5.752 -0.269 1.00 96.75 94 LYS A O 1
ATOM 725 N N . VAL A 1 95 ? -5.955 -4.473 -0.964 1.00 95.94 95 VAL A N 1
ATOM 726 C CA . VAL A 1 95 ? -5.825 -3.743 0.307 1.00 95.94 95 VAL A CA 1
ATOM 727 C C . VAL A 1 95 ? -7.010 -2.798 0.527 1.00 95.94 95 VAL A C 1
ATOM 729 O O . VAL A 1 95 ? -7.397 -2.579 1.671 1.00 95.94 95 VAL A O 1
ATOM 732 N N . GLU A 1 96 ? -7.631 -2.275 -0.531 1.00 94.81 96 GLU A N 1
ATOM 733 C CA . GLU A 1 96 ? -8.853 -1.471 -0.415 1.00 94.81 96 GLU A CA 1
ATOM 734 C C . GLU A 1 96 ? -10.056 -2.309 0.005 1.00 94.81 96 GLU A C 1
ATOM 736 O O . GLU A 1 96 ? -10.803 -1.891 0.889 1.00 94.81 96 GLU A O 1
ATOM 741 N N . VAL A 1 97 ? -10.217 -3.501 -0.572 1.00 95.50 97 VAL A N 1
ATOM 742 C CA . VAL A 1 97 ? -11.231 -4.464 -0.119 1.00 95.50 97 VAL A CA 1
ATOM 743 C C . VAL A 1 97 ? -11.003 -4.810 1.351 1.00 95.50 97 VAL A C 1
ATOM 745 O O . VAL A 1 97 ? -11.915 -4.646 2.157 1.00 95.50 97 VAL A O 1
ATOM 748 N N . LEU A 1 98 ? -9.767 -5.156 1.730 1.00 95.06 98 LEU A N 1
ATOM 749 C CA . LEU A 1 98 ? -9.415 -5.428 3.125 1.00 95.06 98 LEU A CA 1
ATOM 750 C C . LEU A 1 98 ? -9.729 -4.236 4.043 1.00 95.06 98 LEU A C 1
ATOM 752 O O . LEU A 1 98 ? -10.212 -4.422 5.154 1.00 95.06 98 LEU A O 1
ATOM 756 N N . ALA A 1 99 ? -9.468 -3.002 3.604 1.00 94.19 99 ALA A N 1
ATOM 757 C CA . ALA A 1 99 ? -9.777 -1.812 4.391 1.00 94.19 99 ALA A CA 1
ATOM 758 C C . ALA A 1 99 ? -11.284 -1.657 4.649 1.00 94.19 99 ALA A C 1
ATOM 760 O O . ALA A 1 99 ? -11.664 -1.264 5.751 1.00 94.19 99 ALA A O 1
ATOM 761 N N . LYS A 1 100 ? -12.128 -1.979 3.659 1.00 93.50 100 LYS A N 1
ATOM 762 C CA . LYS A 1 100 ? -13.593 -1.965 3.796 1.00 93.50 100 LYS A CA 1
ATOM 763 C C . LYS A 1 100 ? -14.067 -3.056 4.755 1.00 93.50 100 LYS A C 1
ATOM 765 O O . LYS A 1 100 ? -14.790 -2.749 5.695 1.00 93.50 100 LYS A O 1
ATOM 770 N N . GLU A 1 101 ? -13.568 -4.280 4.594 1.00 94.31 101 GLU A N 1
ATOM 771 C CA . GLU A 1 101 ? -13.883 -5.403 5.490 1.00 94.31 101 GLU A CA 1
ATOM 772 C C . GLU A 1 101 ? -13.480 -5.117 6.947 1.00 94.31 101 GLU A C 1
ATOM 774 O O . GLU A 1 101 ? -14.198 -5.472 7.878 1.00 94.31 101 GLU A O 1
ATOM 779 N N . VAL A 1 102 ? -12.347 -4.442 7.171 1.00 93.00 102 VAL A N 1
ATOM 780 C CA . VAL A 1 102 ? -11.907 -4.037 8.518 1.00 93.00 102 VAL A CA 1
ATOM 781 C C . VAL A 1 102 ? -12.810 -2.960 9.121 1.00 93.00 102 VAL A C 1
ATOM 783 O O . VAL A 1 102 ? -13.042 -2.981 10.330 1.00 93.00 102 VAL A O 1
ATOM 786 N N . GLU A 1 103 ? -13.322 -2.026 8.317 1.00 92.00 103 GLU A N 1
ATOM 787 C CA . GLU A 1 103 ? -14.280 -1.025 8.799 1.00 92.00 103 GLU A CA 1
ATOM 788 C C . GLU A 1 103 ? -15.610 -1.695 9.181 1.00 92.00 103 GLU A C 1
ATOM 790 O O . GLU A 1 103 ? -16.082 -1.487 10.297 1.00 92.00 103 GLU A O 1
ATOM 795 N N . GLU A 1 104 ? -16.147 -2.578 8.331 1.00 93.50 104 GLU A N 1
ATOM 796 C CA . GLU A 1 104 ? -17.353 -3.373 8.621 1.00 93.50 104 GLU A CA 1
ATOM 797 C C . GLU A 1 104 ? -17.180 -4.236 9.880 1.00 93.50 104 GLU A C 1
ATOM 799 O O . GLU A 1 104 ? -18.037 -4.249 10.769 1.00 93.50 104 GLU A O 1
ATOM 804 N N . LEU A 1 105 ? -16.030 -4.908 10.015 1.00 93.50 105 LEU A N 1
ATOM 805 C CA . LEU A 1 105 ? -15.678 -5.643 11.228 1.00 93.50 105 LEU A CA 1
ATOM 806 C C . LEU A 1 105 ? -15.689 -4.722 12.451 1.00 93.50 105 LEU A C 1
ATOM 808 O O . LEU A 1 105 ? -16.203 -5.103 13.501 1.00 93.50 105 LEU A O 1
ATOM 812 N N . GLY A 1 106 ? -15.134 -3.517 12.331 1.00 93.19 106 GLY A N 1
ATOM 813 C CA . GLY A 1 106 ? -15.106 -2.543 13.414 1.00 93.19 106 GLY A CA 1
ATOM 814 C C . GLY A 1 106 ? -16.490 -2.029 13.816 1.00 93.19 106 GLY A C 1
ATOM 815 O O . GLY A 1 106 ? -16.707 -1.712 14.988 1.00 93.19 106 GLY A O 1
ATOM 816 N N . GLU A 1 107 ? -17.441 -1.975 12.887 1.00 92.50 107 GLU A N 1
ATOM 817 C CA . GLU A 1 107 ? -18.837 -1.663 13.191 1.00 92.50 107 GLU A CA 1
ATOM 818 C C . GLU A 1 107 ? -19.500 -2.783 13.995 1.00 92.50 107 GLU A C 1
ATOM 820 O O . GLU A 1 107 ? -20.056 -2.515 15.062 1.00 92.50 107 GLU A O 1
ATOM 825 N N . VAL A 1 108 ? -19.378 -4.031 13.535 1.00 95.25 108 VAL A N 1
ATOM 826 C CA . VAL A 1 108 ? -20.012 -5.199 14.170 1.00 95.25 108 VAL A CA 1
ATOM 827 C C . VAL A 1 108 ? -19.363 -5.548 15.513 1.00 95.25 108 VAL A C 1
ATOM 829 O O . VAL A 1 108 ? -20.056 -5.884 16.471 1.00 95.25 108 VAL A O 1
ATOM 832 N N . ALA A 1 109 ? -18.036 -5.449 15.609 1.00 94.88 109 ALA A N 1
ATOM 833 C CA . ALA A 1 109 ? -17.272 -5.791 16.808 1.00 94.88 109 ALA A CA 1
ATOM 834 C C . ALA A 1 109 ? -17.163 -4.637 17.822 1.00 94.88 109 ALA A C 1
ATOM 836 O O . ALA A 1 109 ? -16.527 -4.798 18.864 1.00 94.88 109 ALA A O 1
ATOM 837 N N . GLY A 1 110 ? -17.751 -3.470 17.534 1.00 94.81 110 GLY A N 1
ATOM 838 C CA . GLY A 1 110 ? -17.747 -2.329 18.451 1.00 94.81 110 GLY A CA 1
ATOM 839 C C . GLY A 1 110 ? -16.368 -1.693 18.642 1.00 94.81 110 GLY A C 1
ATOM 840 O O . GLY A 1 110 ? -16.030 -1.277 19.751 1.00 94.81 110 GLY A O 1
ATOM 841 N N . PHE A 1 111 ? -15.559 -1.607 17.579 1.00 94.88 111 PHE A N 1
ATOM 842 C CA . PHE A 1 111 ? -14.277 -0.902 17.630 1.00 94.88 111 PHE A CA 1
ATOM 843 C C . PHE A 1 111 ? -14.496 0.552 18.048 1.00 94.88 111 PHE A C 1
ATOM 845 O O . PHE A 1 111 ? -15.412 1.226 17.567 1.00 94.88 111 PHE A O 1
ATOM 852 N N . GLN A 1 112 ? -13.615 1.049 18.912 1.00 91.31 112 GLN A N 1
ATOM 853 C CA . GLN A 1 112 ? -13.693 2.410 19.426 1.00 91.31 112 GLN A CA 1
ATOM 854 C C . GLN A 1 112 ? -13.454 3.402 18.286 1.00 91.31 112 GLN A C 1
ATOM 856 O O . GLN A 1 112 ? -12.458 3.298 17.561 1.00 91.31 112 GLN A O 1
ATOM 861 N N . SER A 1 113 ? -14.349 4.376 18.123 1.00 82.31 113 SER A N 1
ATOM 862 C CA . SER A 1 113 ? -14.045 5.557 17.318 1.00 82.31 113 SER A CA 1
ATOM 863 C C . SER A 1 113 ? -12.896 6.318 17.973 1.00 82.31 113 SER A C 1
ATOM 865 O O . SER A 1 113 ? -12.795 6.366 19.200 1.00 82.31 113 SER A O 1
ATOM 867 N N . LYS A 1 114 ? -12.004 6.857 17.146 1.00 61.72 114 LYS A N 1
ATOM 868 C CA . LYS A 1 114 ? -10.884 7.667 17.618 1.00 61.72 114 LYS A CA 1
ATOM 869 C C . LYS A 1 114 ? -11.363 8.970 18.252 1.00 61.72 114 LYS A C 1
ATOM 871 O O . LYS A 1 114 ? -12.402 9.483 17.785 1.00 61.72 114 LYS A O 1
#

Radius of gyration: 18.35 Å; chains: 1; bounding box: 57×20×45 Å

Organism: NCBI:txid75947